Protein AF-A0A524AUZ7-F1 (afdb_monomer)

pLDDT: mean 86.16, std 13.57, range [41.59, 97.88]

Nearest PDB structures (foldseek):
  2zdi-assembly1_B-2  TM=3.919E-01  e=5.141E+00  Pyrococcus horikoshii
  7wu7-assembly1_1  TM=2.916E-01  e=7.729E+00  Homo sapiens
  1fxk-assembly1_B  TM=2.243E-01  e=6.304E+00  Methanothermobacter thermautotrophicus

Structure (mmCIF, N/CA/C/O backbone):
data_AF-A0A524AUZ7-F1
#
_entry.id   AF-A0A524AUZ7-F1
#
loop_
_atom_site.group_PDB
_atom_site.id
_atom_site.type_symbol
_atom_site.label_atom_id
_atom_site.label_alt_id
_atom_site.label_comp_id
_atom_site.label_asym_id
_atom_site.label_entity_id
_atom_site.label_seq_id
_atom_site.pdbx_PDB_ins_code
_atom_site.Cartn_x
_atom_site.Cartn_y
_atom_site.Cartn_z
_atom_site.occupancy
_atom_site.B_iso_or_equiv
_atom_site.auth_seq_id
_atom_site.auth_comp_id
_atom_site.auth_asym_id
_atom_site.auth_atom_id
_atom_site.pdbx_PDB_model_num
ATOM 1 N N . MET A 1 1 ? 28.482 14.153 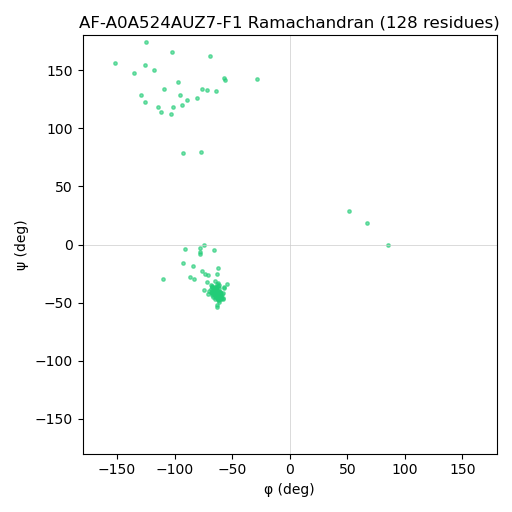-50.290 1.00 55.00 1 MET A N 1
ATOM 2 C CA . MET A 1 1 ? 27.063 13.734 -50.251 1.00 55.00 1 MET A CA 1
ATOM 3 C C . MET A 1 1 ? 26.900 12.215 -50.220 1.00 55.00 1 MET A C 1
ATOM 5 O O . MET A 1 1 ? 26.414 11.728 -49.215 1.00 55.00 1 MET A O 1
ATOM 9 N N . ALA A 1 2 ? 27.310 11.447 -51.244 1.00 61.62 2 ALA A N 1
ATOM 10 C CA . ALA A 1 2 ? 27.156 9.979 -51.222 1.00 61.62 2 ALA A CA 1
ATOM 11 C C . ALA A 1 2 ? 28.054 9.279 -50.176 1.00 61.62 2 ALA A C 1
ATOM 13 O O . ALA A 1 2 ? 27.586 8.400 -49.466 1.00 61.62 2 ALA A O 1
ATOM 14 N N . ASP A 1 3 ? 29.305 9.724 -50.026 1.00 64.50 3 ASP A N 1
ATOM 15 C CA . ASP A 1 3 ? 30.287 9.121 -49.103 1.00 64.50 3 ASP A CA 1
ATOM 16 C C . ASP A 1 3 ? 29.920 9.304 -47.616 1.00 64.50 3 ASP A C 1
ATOM 18 O O . ASP A 1 3 ? 30.084 8.417 -46.784 1.00 64.50 3 ASP A O 1
ATOM 22 N N . GLU A 1 4 ? 29.331 10.453 -47.293 1.00 67.12 4 GLU A N 1
ATOM 23 C CA . GLU A 1 4 ? 28.870 10.807 -45.947 1.00 67.12 4 GLU A CA 1
ATOM 24 C C . GLU A 1 4 ? 27.643 9.980 -45.535 1.00 67.12 4 GLU A C 1
ATOM 26 O O . GLU A 1 4 ? 27.562 9.490 -44.413 1.00 67.12 4 GLU A O 1
ATOM 31 N N . ALA A 1 5 ? 26.711 9.752 -46.468 1.00 67.94 5 ALA A N 1
ATOM 32 C CA . ALA A 1 5 ? 25.542 8.906 -46.239 1.00 67.94 5 ALA A CA 1
ATOM 33 C C . ALA A 1 5 ? 25.927 7.433 -46.004 1.00 67.94 5 ALA A C 1
ATOM 35 O O . ALA A 1 5 ? 25.334 6.769 -45.154 1.00 67.94 5 ALA A O 1
ATOM 36 N N . VAL A 1 6 ? 26.951 6.936 -46.707 1.00 71.75 6 VAL A N 1
ATOM 37 C CA . VAL A 1 6 ? 27.493 5.582 -46.506 1.00 71.75 6 VAL A CA 1
ATOM 38 C C . VAL A 1 6 ? 28.190 5.462 -45.145 1.00 71.75 6 VAL A C 1
ATOM 40 O O . VAL A 1 6 ? 28.014 4.456 -44.458 1.00 71.75 6 VAL A O 1
ATOM 43 N N . ALA A 1 7 ? 28.910 6.498 -44.704 1.00 78.88 7 ALA A N 1
ATOM 44 C CA . ALA A 1 7 ? 29.584 6.522 -43.403 1.00 78.88 7 ALA A CA 1
ATOM 45 C C . ALA A 1 7 ? 28.626 6.638 -42.198 1.00 78.88 7 ALA A C 1
ATOM 47 O O . ALA A 1 7 ? 28.954 6.181 -41.103 1.00 78.88 7 ALA A O 1
ATOM 48 N N . LEU A 1 8 ? 27.433 7.214 -42.384 1.00 87.88 8 LEU A N 1
ATOM 49 C CA . LEU A 1 8 ? 26.415 7.358 -41.333 1.00 87.88 8 LEU A CA 1
ATOM 50 C C . LEU A 1 8 ? 25.541 6.108 -41.149 1.00 87.88 8 LEU A C 1
ATOM 52 O O . LEU A 1 8 ? 24.919 5.944 -40.098 1.00 87.88 8 LEU A O 1
ATOM 56 N N . TRP A 1 9 ? 25.507 5.204 -42.129 1.00 90.06 9 TRP A N 1
ATOM 57 C CA . TRP A 1 9 ? 24.680 3.995 -42.080 1.00 90.06 9 TRP A CA 1
ATOM 58 C C . TRP A 1 9 ? 25.005 3.044 -40.907 1.00 90.06 9 TRP A C 1
ATOM 60 O O . TRP A 1 9 ? 24.071 2.585 -40.238 1.00 90.06 9 TRP A O 1
ATOM 70 N N . PRO A 1 10 ? 26.284 2.775 -40.566 1.00 92.06 10 PRO A N 1
ATOM 71 C CA . PRO A 1 10 ? 26.629 1.974 -39.391 1.00 92.06 10 PRO A CA 1
ATOM 72 C C . PRO A 1 10 ? 26.195 2.636 -38.080 1.00 92.06 10 PRO A C 1
ATOM 74 O O . PRO A 1 10 ? 25.715 1.953 -37.178 1.00 92.06 10 PRO A O 1
ATOM 77 N N . VAL A 1 11 ? 26.312 3.967 -37.991 1.00 93.19 11 VAL A N 1
ATOM 78 C CA . VAL A 1 11 ? 25.895 4.739 -36.811 1.00 93.19 11 VAL A CA 1
ATOM 79 C C . VAL A 1 11 ? 24.379 4.670 -36.641 1.00 93.19 11 VAL A C 1
ATOM 81 O O . VAL A 1 11 ? 23.897 4.392 -35.545 1.00 93.19 11 VAL A O 1
ATOM 84 N N . LEU A 1 12 ? 23.618 4.849 -37.725 1.00 93.12 12 LEU A N 1
ATOM 85 C CA . LEU A 1 12 ? 22.163 4.702 -37.710 1.00 93.12 12 LEU A CA 1
ATOM 86 C C . LEU A 1 12 ? 21.748 3.290 -37.276 1.00 93.12 12 LEU A C 1
ATOM 88 O O . LEU A 1 12 ? 20.897 3.146 -36.401 1.00 93.12 12 LEU A O 1
ATOM 92 N N . SER A 1 13 ? 22.390 2.260 -37.831 1.00 93.00 13 SER A N 1
ATOM 93 C CA . SER A 1 13 ? 22.124 0.858 -37.484 1.00 93.00 13 SER A CA 1
ATOM 94 C C . SER A 1 13 ? 22.414 0.578 -36.003 1.00 93.00 13 SER A C 1
ATOM 96 O O . SER A 1 13 ? 21.631 -0.082 -35.320 1.00 93.00 13 SER A O 1
ATOM 98 N N . GLN A 1 14 ? 23.512 1.128 -35.473 1.00 95.56 14 GLN A N 1
ATOM 99 C CA . GLN A 1 14 ? 23.868 1.009 -34.059 1.00 95.56 14 GLN A CA 1
ATOM 100 C C . GLN A 1 14 ? 22.847 1.705 -33.147 1.00 95.56 14 GLN A C 1
ATOM 102 O O . GLN A 1 14 ? 22.484 1.164 -32.101 1.00 95.56 14 GLN A O 1
ATOM 107 N N . LEU A 1 15 ? 22.372 2.894 -33.529 1.00 96.62 15 LEU A N 1
ATOM 108 C CA . LEU A 1 15 ? 21.346 3.620 -32.781 1.00 96.62 15 LEU A CA 1
ATOM 109 C C . LEU A 1 15 ? 19.999 2.892 -32.805 1.00 96.62 15 LEU A C 1
ATOM 111 O O . LEU A 1 15 ? 19.347 2.819 -31.767 1.00 96.62 15 LEU A O 1
ATOM 115 N N . GLN A 1 16 ? 19.610 2.313 -33.942 1.00 96.69 16 GLN A N 1
ATOM 116 C CA . GLN A 1 16 ? 18.392 1.509 -34.061 1.00 96.69 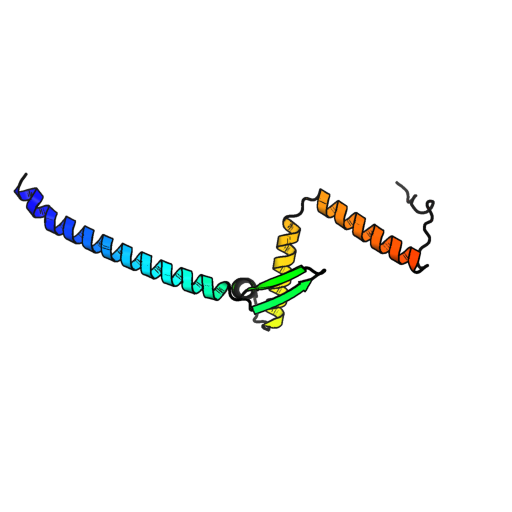16 GLN A CA 1
ATOM 117 C C . GLN A 1 16 ? 18.443 0.262 -33.174 1.00 96.69 16 GLN A C 1
ATOM 119 O O . GLN A 1 16 ? 17.486 -0.008 -32.452 1.00 96.69 16 GLN A O 1
ATOM 124 N N . GLU A 1 17 ? 19.565 -0.463 -33.149 1.00 97.00 17 GLU A N 1
ATOM 125 C CA . GLU A 1 17 ? 19.687 -1.636 -32.274 1.00 97.00 17 GLU A CA 1
ATOM 126 C C . GLU A 1 17 ? 19.705 -1.242 -30.791 1.00 97.00 17 GLU A C 1
ATOM 128 O O . GLU A 1 17 ? 19.112 -1.924 -29.955 1.00 97.00 17 GLU A O 1
ATOM 133 N N . ARG A 1 18 ? 20.330 -0.108 -30.445 1.00 97.25 18 ARG A N 1
ATOM 134 C CA . ARG A 1 18 ? 20.273 0.425 -29.079 1.00 97.25 18 ARG A CA 1
ATOM 135 C C . ARG A 1 18 ? 18.848 0.820 -28.686 1.00 97.25 18 ARG A C 1
ATOM 137 O O . ARG A 1 18 ? 18.443 0.512 -27.570 1.00 97.25 18 ARG A O 1
ATOM 144 N N . ALA A 1 19 ? 18.101 1.472 -29.576 1.00 96.75 19 ALA A N 1
ATOM 145 C CA . ALA A 1 19 ? 16.698 1.809 -29.344 1.00 96.75 19 ALA A CA 1
ATOM 146 C C . ALA A 1 19 ? 15.860 0.543 -29.115 1.00 96.75 19 ALA A C 1
ATOM 148 O O . ALA A 1 19 ? 15.170 0.450 -28.104 1.00 96.75 19 ALA A O 1
ATOM 149 N N . ARG A 1 20 ? 16.025 -0.477 -29.966 1.00 97.12 20 ARG A N 1
ATOM 150 C CA . ARG A 1 20 ? 15.348 -1.772 -29.817 1.00 97.12 20 ARG A CA 1
ATOM 151 C C . ARG A 1 20 ? 15.659 -2.445 -28.480 1.00 97.12 20 ARG A C 1
ATOM 153 O O . ARG A 1 20 ? 14.764 -2.989 -27.840 1.00 97.12 20 ARG A O 1
ATOM 160 N N . ARG A 1 21 ? 16.919 -2.402 -28.037 1.00 97.69 21 ARG A N 1
ATOM 161 C CA . ARG A 1 21 ? 17.315 -2.946 -26.731 1.00 97.69 21 ARG A CA 1
ATOM 162 C C . ARG A 1 21 ? 16.656 -2.194 -25.577 1.00 97.69 21 ARG A C 1
ATOM 164 O O . ARG A 1 21 ? 16.130 -2.832 -24.676 1.00 97.69 21 ARG A O 1
ATOM 171 N N . LEU A 1 22 ? 16.644 -0.862 -25.621 1.00 97.88 22 LEU A N 1
ATOM 172 C CA . LEU A 1 22 ? 15.990 -0.050 -24.592 1.00 97.88 22 LEU A CA 1
ATOM 173 C C . LEU A 1 22 ? 14.479 -0.303 -24.540 1.00 97.88 22 LEU A C 1
ATOM 175 O O . LEU A 1 22 ? 13.909 -0.352 -23.458 1.00 97.88 22 LEU A O 1
ATOM 179 N N . GLU A 1 23 ? 13.825 -0.506 -25.683 1.00 97.81 23 GLU A N 1
ATOM 180 C CA . GLU A 1 23 ? 12.410 -0.890 -25.728 1.00 97.81 23 GLU A CA 1
ATOM 181 C C . GLU A 1 23 ? 12.163 -2.246 -25.058 1.00 97.81 23 GLU A C 1
ATOM 183 O O . GLU A 1 23 ? 11.216 -2.384 -24.285 1.00 97.81 23 GLU A O 1
ATOM 188 N N . GLN A 1 24 ? 13.035 -3.228 -25.302 1.00 97.19 24 GLN A N 1
ATOM 189 C CA . GLN A 1 24 ? 12.966 -4.536 -24.644 1.00 97.19 24 GLN A CA 1
ATOM 190 C C . GLN A 1 24 ? 13.209 -4.433 -23.135 1.00 97.19 24 GLN A C 1
ATOM 192 O O . GLN A 1 24 ? 12.463 -5.024 -22.360 1.00 97.19 24 GLN A O 1
ATOM 197 N N . GLU A 1 25 ? 14.206 -3.654 -22.710 1.00 97.75 25 GLU A N 1
ATOM 198 C CA . GLU A 1 25 ? 14.496 -3.406 -21.293 1.00 97.75 25 GLU A CA 1
ATOM 199 C C . GLU A 1 25 ? 13.330 -2.689 -20.598 1.00 97.75 25 GLU A C 1
ATOM 201 O O . GLU A 1 25 ? 12.939 -3.078 -19.501 1.00 97.75 25 GLU A O 1
ATOM 206 N N . MET A 1 26 ? 12.710 -1.695 -21.244 1.00 96.75 26 MET A N 1
ATOM 207 C CA . MET A 1 26 ? 11.518 -1.029 -20.710 1.00 96.75 26 MET A CA 1
ATOM 208 C C . MET A 1 26 ? 10.318 -1.972 -20.618 1.00 96.75 26 MET A C 1
ATOM 210 O O . MET A 1 26 ? 9.555 -1.888 -19.659 1.00 96.75 26 MET A O 1
ATOM 214 N N . ALA A 1 27 ? 10.121 -2.847 -21.606 1.00 96.31 27 ALA A N 1
ATOM 215 C CA . ALA A 1 27 ? 9.043 -3.830 -21.573 1.00 96.31 27 ALA A CA 1
ATOM 216 C C . ALA A 1 27 ? 9.239 -4.838 -20.431 1.00 96.31 27 ALA A C 1
ATOM 218 O O . ALA A 1 27 ? 8.285 -5.124 -19.711 1.00 96.31 27 ALA A O 1
ATOM 219 N N . ALA A 1 28 ? 10.470 -5.315 -20.228 1.00 96.69 28 ALA A N 1
ATOM 220 C CA . ALA A 1 28 ? 10.814 -6.182 -19.105 1.00 96.69 28 ALA A CA 1
ATOM 221 C C . ALA A 1 28 ? 10.593 -5.471 -17.762 1.00 96.69 28 ALA A C 1
ATOM 223 O O . ALA A 1 28 ? 9.902 -5.998 -16.899 1.00 96.69 28 ALA A O 1
ATOM 224 N N . LEU A 1 29 ? 11.074 -4.232 -17.624 1.00 97.00 29 LEU A N 1
ATOM 225 C CA . LEU A 1 29 ? 10.895 -3.453 -16.399 1.00 97.00 29 LEU A CA 1
ATOM 226 C C . LEU A 1 29 ? 9.416 -3.198 -16.080 1.00 97.00 29 LEU A C 1
ATOM 228 O O . LEU A 1 29 ? 9.029 -3.215 -14.918 1.00 97.00 29 LEU A O 1
ATOM 232 N N . ARG A 1 30 ? 8.576 -2.965 -17.095 1.00 96.12 30 ARG A N 1
ATOM 233 C CA . ARG A 1 30 ? 7.124 -2.841 -16.898 1.00 96.12 30 ARG A CA 1
ATOM 234 C C . ARG A 1 30 ? 6.511 -4.138 -16.386 1.00 96.12 30 ARG A C 1
ATOM 236 O O . ARG A 1 30 ? 5.746 -4.083 -15.436 1.00 96.12 30 ARG A O 1
ATOM 243 N N . ALA A 1 31 ? 6.888 -5.276 -16.964 1.00 95.94 31 ALA A N 1
ATOM 244 C CA . ALA A 1 31 ? 6.413 -6.572 -16.491 1.00 95.94 31 ALA A CA 1
ATOM 245 C C . ALA A 1 31 ? 6.828 -6.836 -15.032 1.00 95.94 31 ALA A C 1
ATOM 247 O O . ALA A 1 31 ? 6.014 -7.308 -14.242 1.00 95.94 31 ALA A O 1
ATOM 248 N N . ASP A 1 32 ? 8.057 -6.474 -14.656 1.00 96.69 32 ASP A N 1
ATOM 249 C CA . ASP A 1 32 ? 8.530 -6.592 -13.274 1.00 96.69 32 ASP A CA 1
ATOM 250 C C . ASP A 1 32 ? 7.739 -5.675 -12.324 1.00 96.69 32 ASP A C 1
ATOM 252 O O . ASP A 1 32 ? 7.373 -6.084 -11.221 1.00 96.69 32 ASP A O 1
ATOM 256 N N . LEU A 1 33 ? 7.443 -4.440 -12.746 1.00 95.19 33 LEU A N 1
ATOM 257 C CA . LEU A 1 33 ? 6.618 -3.510 -11.970 1.00 95.19 33 LEU A CA 1
ATOM 258 C C . LEU A 1 33 ? 5.193 -4.033 -11.780 1.00 95.19 33 LEU A C 1
ATOM 260 O O . LEU A 1 33 ? 4.686 -3.977 -10.661 1.00 95.19 33 LEU A O 1
ATOM 264 N N . ASP A 1 34 ? 4.578 -4.565 -12.835 1.00 94.62 34 ASP A N 1
ATOM 265 C CA . ASP A 1 34 ? 3.243 -5.163 -12.772 1.00 94.62 34 ASP A CA 1
ATOM 266 C C . ASP A 1 34 ? 3.240 -6.356 -11.805 1.00 94.62 34 ASP A C 1
ATOM 268 O O . ASP A 1 34 ? 2.380 -6.451 -10.932 1.00 94.62 34 ASP A O 1
ATOM 272 N N . GLN A 1 35 ? 4.266 -7.210 -11.865 1.00 95.31 35 GLN A N 1
ATOM 273 C CA . GLN A 1 35 ? 4.412 -8.329 -10.937 1.00 95.31 35 GLN A CA 1
ATOM 274 C C . GLN A 1 35 ? 4.531 -7.866 -9.476 1.00 95.31 35 GLN A C 1
ATOM 276 O O . GLN A 1 35 ? 3.929 -8.467 -8.583 1.00 95.31 35 GLN A O 1
ATOM 281 N N . VAL A 1 36 ? 5.306 -6.814 -9.207 1.00 94.56 36 VAL A N 1
ATOM 282 C CA . VAL A 1 36 ? 5.436 -6.258 -7.852 1.00 94.56 36 VAL A CA 1
ATOM 283 C C . VAL A 1 36 ? 4.119 -5.629 -7.395 1.00 94.56 36 VAL A C 1
ATOM 285 O O . VAL A 1 36 ? 3.714 -5.845 -6.253 1.00 94.56 36 VAL A O 1
ATOM 288 N N . ALA A 1 37 ? 3.425 -4.900 -8.268 1.00 92.25 37 ALA A N 1
ATOM 289 C CA . ALA A 1 37 ? 2.120 -4.320 -7.964 1.00 92.25 37 ALA A CA 1
ATOM 290 C C . ALA A 1 37 ? 1.085 -5.406 -7.622 1.00 92.25 37 ALA A C 1
ATOM 292 O O . ALA A 1 37 ? 0.366 -5.278 -6.630 1.00 92.25 37 ALA A O 1
ATOM 293 N N . ASP A 1 38 ? 1.074 -6.512 -8.366 1.00 94.38 38 ASP A N 1
ATOM 294 C CA . ASP A 1 38 ? 0.223 -7.676 -8.104 1.00 94.38 38 ASP A CA 1
ATOM 295 C C . ASP A 1 38 ? 0.561 -8.384 -6.790 1.00 94.38 38 ASP A C 1
ATOM 297 O O . ASP A 1 38 ? -0.311 -8.967 -6.148 1.00 94.38 38 ASP A O 1
ATOM 301 N N . MET A 1 39 ? 1.826 -8.377 -6.368 1.00 93.75 39 MET A N 1
ATOM 302 C CA . MET A 1 39 ? 2.210 -8.902 -5.057 1.00 93.75 39 MET A CA 1
ATOM 303 C C . MET A 1 39 ? 1.737 -7.989 -3.929 1.00 93.75 39 MET A C 1
ATOM 305 O O . MET A 1 39 ? 1.225 -8.477 -2.925 1.00 93.75 39 MET A O 1
ATOM 309 N N . LEU A 1 40 ? 1.893 -6.679 -4.102 1.00 93.88 40 LEU A N 1
ATOM 310 C CA . LEU A 1 40 ? 1.552 -5.677 -3.099 1.00 93.88 40 LEU A CA 1
ATOM 311 C C . LEU A 1 40 ? 0.040 -5.467 -2.937 1.00 93.88 40 LEU A C 1
ATOM 313 O O . LEU A 1 40 ? -0.406 -5.083 -1.859 1.00 93.88 40 LEU A O 1
ATOM 317 N N . SER A 1 41 ? -0.751 -5.747 -3.974 1.00 94.12 41 SER A N 1
ATOM 318 C CA . SER A 1 41 ? -2.216 -5.661 -3.934 1.00 94.12 41 SER A CA 1
ATOM 319 C C . SER A 1 41 ? -2.886 -6.849 -3.237 1.00 94.12 41 SER A C 1
ATOM 321 O O . SER A 1 41 ? -4.100 -6.834 -3.024 1.00 94.12 41 SER A O 1
ATOM 323 N N . ARG A 1 42 ? -2.120 -7.883 -2.862 1.00 94.88 42 ARG A N 1
ATOM 324 C CA . ARG A 1 42 ? -2.674 -9.073 -2.212 1.00 94.88 42 ARG A CA 1
ATOM 325 C C . ARG A 1 42 ? -3.281 -8.715 -0.856 1.00 94.88 42 ARG A C 1
ATOM 327 O O . ARG A 1 42 ? -2.618 -8.048 -0.059 1.00 94.88 42 ARG A O 1
ATOM 334 N N . PRO A 1 43 ? -4.509 -9.177 -0.569 1.00 96.00 43 PRO A N 1
ATOM 335 C CA . PRO A 1 43 ? -5.119 -8.995 0.736 1.00 96.00 43 PRO A CA 1
ATOM 336 C C . PRO A 1 43 ? -4.429 -9.893 1.768 1.00 96.00 43 PRO A C 1
ATOM 338 O O . PRO A 1 43 ? -4.227 -11.084 1.527 1.00 96.00 43 PRO A O 1
ATOM 341 N N . VAL A 1 44 ? -4.099 -9.319 2.921 1.00 96.12 44 VAL A N 1
ATOM 342 C CA . VAL A 1 44 ? -3.505 -10.019 4.074 1.00 96.12 44 VAL A CA 1
A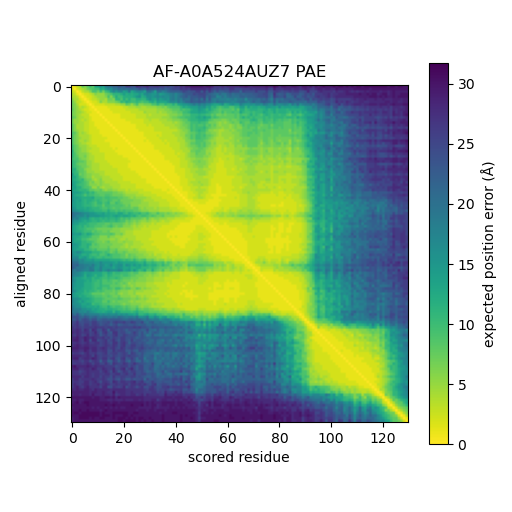TOM 343 C C . VAL A 1 44 ? -4.476 -10.135 5.241 1.00 96.12 44 VAL A C 1
ATOM 345 O O . VAL A 1 44 ? -4.409 -11.112 5.982 1.00 96.12 44 VAL A O 1
ATOM 348 N N . ALA A 1 45 ? -5.399 -9.183 5.390 1.00 95.19 45 ALA A N 1
ATOM 349 C CA . ALA A 1 45 ? -6.446 -9.233 6.403 1.00 95.19 45 ALA A CA 1
ATOM 350 C C . ALA A 1 45 ? -7.702 -8.480 5.944 1.00 95.19 45 ALA A C 1
ATOM 352 O O . ALA A 1 45 ? -7.633 -7.570 5.114 1.00 95.19 45 ALA A O 1
ATOM 353 N N . THR A 1 46 ? -8.848 -8.852 6.511 1.00 96.38 46 THR A N 1
ATOM 354 C CA . THR A 1 46 ? -10.126 -8.162 6.312 1.00 96.38 46 THR A CA 1
ATOM 355 C C . THR A 1 46 ? -10.741 -7.879 7.671 1.00 96.38 46 THR A C 1
ATOM 357 O O . THR A 1 46 ? -10.868 -8.784 8.494 1.00 96.38 46 THR A O 1
ATOM 360 N N . TYR A 1 47 ? -11.116 -6.625 7.892 1.00 94.00 47 TYR A N 1
ATOM 361 C CA . TYR A 1 47 ? -11.733 -6.147 9.121 1.00 94.00 47 TYR A CA 1
ATOM 362 C C . TYR A 1 47 ? -13.125 -5.609 8.828 1.00 94.00 47 TYR A C 1
ATOM 364 O O . TYR A 1 47 ? -13.372 -5.102 7.738 1.00 94.00 47 TYR A O 1
ATOM 372 N N . VAL A 1 48 ? -14.017 -5.703 9.809 1.00 94.00 48 VAL A N 1
ATOM 373 C CA . VAL A 1 48 ? -15.326 -5.048 9.766 1.00 94.00 48 VAL A CA 1
ATOM 374 C C . VAL A 1 48 ? -15.344 -3.994 10.858 1.00 94.00 48 VAL A C 1
ATOM 376 O O . VAL A 1 48 ? -15.201 -4.333 12.033 1.00 94.00 48 VAL A O 1
ATOM 379 N N . VAL A 1 49 ? -15.501 -2.735 10.466 1.00 90.56 49 VAL A N 1
ATOM 380 C CA . VAL A 1 49 ? -15.575 -1.582 11.370 1.00 90.56 49 VAL A CA 1
ATOM 381 C C . VAL A 1 49 ? -16.860 -0.841 11.031 1.00 90.56 49 VAL A C 1
ATOM 383 O O . VAL A 1 49 ? -17.097 -0.540 9.868 1.00 90.56 49 VAL A O 1
ATOM 386 N N . ASP A 1 50 ? -17.743 -0.668 12.015 1.00 89.00 50 ASP A N 1
ATOM 387 C CA . ASP A 1 50 ? -19.053 -0.007 11.859 1.00 89.00 50 ASP A CA 1
ATOM 388 C C . ASP A 1 50 ? -19.930 -0.546 10.710 1.00 89.00 50 ASP A C 1
ATOM 390 O O . ASP A 1 50 ? -20.778 0.142 10.148 1.00 89.00 50 ASP A O 1
ATOM 394 N N . GLY A 1 51 ? -19.755 -1.830 10.378 1.00 87.94 51 GLY A N 1
ATOM 395 C CA . GLY A 1 51 ? -20.481 -2.506 9.299 1.00 87.94 51 GLY A CA 1
ATOM 396 C C . GLY A 1 51 ? -19.867 -2.338 7.905 1.00 87.94 51 GLY A C 1
ATOM 397 O O . GLY A 1 51 ? -20.395 -2.918 6.956 1.00 87.94 51 GLY A O 1
ATOM 398 N N . GLU A 1 52 ? -18.754 -1.614 7.774 1.00 90.06 52 GLU A N 1
ATOM 399 C CA . GLU A 1 52 ? -17.967 -1.493 6.545 1.00 90.06 52 GLU A CA 1
ATOM 400 C C . GLU A 1 52 ? -16.775 -2.464 6.548 1.00 90.06 52 GLU A C 1
ATOM 402 O O . GLU A 1 52 ? -16.122 -2.687 7.570 1.00 90.06 52 GLU A O 1
ATOM 407 N N . GLU A 1 53 ? -16.501 -3.071 5.389 1.00 93.19 53 GLU A N 1
ATOM 408 C CA . GLU A 1 53 ? -15.375 -3.987 5.200 1.00 93.19 53 GLU A CA 1
ATOM 409 C C . GLU A 1 53 ? -14.104 -3.245 4.769 1.00 93.19 53 GLU A C 1
ATOM 411 O O . GLU A 1 53 ? -14.047 -2.602 3.721 1.00 93.19 53 GLU A O 1
ATOM 416 N N . PHE A 1 54 ? -13.035 -3.440 5.535 1.00 94.19 54 PHE A N 1
ATOM 417 C CA . PHE A 1 54 ? -11.708 -2.900 5.282 1.00 94.19 54 PHE A CA 1
ATOM 418 C C . PHE A 1 54 ? -10.736 -4.013 4.923 1.00 94.19 54 PHE A C 1
ATOM 420 O O . PHE A 1 54 ? -10.383 -4.852 5.754 1.00 94.19 54 PHE A O 1
ATOM 427 N N . ILE A 1 55 ? -10.254 -4.001 3.682 1.00 96.69 55 ILE A N 1
ATOM 428 C CA . ILE A 1 55 ? -9.237 -4.944 3.212 1.00 96.69 55 ILE A CA 1
ATOM 429 C C . ILE A 1 55 ? -7.859 -4.317 3.391 1.00 96.69 55 ILE A C 1
ATOM 431 O O . ILE A 1 55 ? -7.568 -3.281 2.793 1.00 96.69 55 ILE A O 1
ATOM 435 N N . ILE A 1 56 ? -6.998 -4.958 4.175 1.00 97.56 56 ILE A N 1
ATOM 436 C CA . ILE A 1 56 ? -5.598 -4.569 4.355 1.00 97.56 56 ILE A CA 1
ATOM 437 C C . ILE A 1 56 ? -4.735 -5.378 3.393 1.00 97.56 56 ILE A C 1
ATOM 439 O O . ILE A 1 56 ? -4.842 -6.605 3.329 1.00 97.56 56 ILE A O 1
ATOM 443 N N . THR A 1 57 ? -3.896 -4.680 2.633 1.00 97.62 57 THR A N 1
ATOM 444 C CA . THR A 1 57 ? -3.025 -5.259 1.603 1.00 97.62 57 THR A CA 1
ATOM 445 C C . THR A 1 57 ? -1.574 -5.386 2.068 1.00 97.62 57 THR A C 1
ATOM 447 O O . THR A 1 57 ? -1.163 -4.780 3.060 1.00 97.62 57 THR A O 1
ATOM 450 N N . GLU A 1 58 ? -0.774 -6.164 1.336 1.00 96.75 58 GLU A N 1
ATOM 451 C CA . GLU A 1 58 ? 0.675 -6.276 1.560 1.00 96.75 58 GLU A CA 1
ATOM 452 C C . GLU A 1 58 ? 1.375 -4.907 1.471 1.00 96.75 58 GLU A C 1
ATOM 454 O O . GLU A 1 58 ? 2.280 -4.621 2.258 1.00 96.75 58 GLU A O 1
ATOM 459 N N . ALA A 1 59 ? 0.927 -4.023 0.569 1.00 96.00 59 ALA A N 1
ATOM 460 C CA . ALA A 1 59 ? 1.389 -2.634 0.507 1.00 96.00 59 ALA A CA 1
ATOM 461 C C . ALA A 1 59 ? 1.145 -1.874 1.814 1.00 96.00 59 ALA A C 1
ATOM 463 O O . ALA A 1 59 ? 2.059 -1.211 2.310 1.00 96.00 59 ALA A O 1
ATOM 464 N N . ASP A 1 60 ? -0.062 -1.981 2.373 1.00 96.00 60 ASP A N 1
ATOM 465 C CA . ASP A 1 60 ? -0.447 -1.267 3.593 1.00 96.00 60 ASP A CA 1
ATOM 466 C C . ASP A 1 60 ? 0.456 -1.695 4.768 1.00 96.00 60 ASP A C 1
ATOM 468 O O . ASP A 1 60 ? 1.050 -0.864 5.463 1.00 96.00 60 ASP A O 1
ATOM 472 N N . VAL A 1 61 ? 0.665 -3.007 4.928 1.00 96.19 61 VAL A N 1
ATOM 473 C CA . VAL A 1 61 ? 1.539 -3.572 5.971 1.00 96.19 61 VAL A CA 1
ATOM 474 C C . VAL A 1 61 ? 3.007 -3.195 5.746 1.00 96.19 61 VAL A C 1
ATOM 476 O O . VAL A 1 61 ? 3.713 -2.838 6.696 1.00 96.19 61 VAL A O 1
ATOM 479 N N . ALA A 1 62 ? 3.493 -3.236 4.503 1.00 94.56 62 ALA A N 1
ATOM 480 C CA . ALA A 1 62 ? 4.859 -2.837 4.173 1.00 94.56 62 ALA A CA 1
ATOM 481 C C . ALA A 1 62 ? 5.114 -1.353 4.488 1.00 94.56 62 ALA A C 1
ATOM 483 O O . ALA A 1 62 ? 6.158 -1.012 5.052 1.00 94.56 62 ALA A O 1
ATOM 484 N N . ALA A 1 63 ? 4.149 -0.479 4.192 1.00 94.56 63 ALA A N 1
ATOM 485 C CA . ALA A 1 63 ? 4.226 0.948 4.490 1.00 94.56 63 ALA A CA 1
ATOM 486 C C . ALA A 1 63 ? 4.272 1.230 6.000 1.00 94.56 63 ALA A C 1
ATOM 488 O O . ALA A 1 63 ? 4.996 2.126 6.447 1.00 94.56 63 ALA A O 1
ATOM 489 N N . VAL A 1 64 ? 3.529 0.470 6.810 1.00 95.44 64 VAL A N 1
ATOM 490 C CA . VAL A 1 64 ? 3.639 0.517 8.278 1.00 95.44 64 VAL A CA 1
ATOM 491 C C . VAL A 1 64 ? 5.028 0.073 8.719 1.00 95.44 64 VAL A C 1
ATOM 493 O O . VAL A 1 64 ? 5.732 0.827 9.390 1.00 95.44 64 VAL A O 1
ATOM 496 N N . ARG A 1 65 ? 5.473 -1.112 8.292 1.00 94.62 65 ARG A N 1
ATOM 497 C CA . ARG A 1 65 ? 6.771 -1.678 8.689 1.00 94.62 65 ARG A CA 1
ATOM 498 C C . ARG A 1 65 ? 7.949 -0.765 8.357 1.00 94.62 65 ARG A C 1
ATOM 500 O O . ARG A 1 65 ? 8.862 -0.657 9.168 1.00 94.62 65 ARG A O 1
ATOM 507 N N . ALA A 1 66 ? 7.911 -0.069 7.222 1.00 94.06 66 ALA A N 1
ATOM 508 C CA . ALA A 1 66 ? 8.950 0.882 6.830 1.00 94.06 66 ALA A CA 1
ATOM 509 C C . ALA A 1 66 ? 9.088 2.081 7.791 1.00 94.06 66 ALA A C 1
ATOM 511 O O . ALA A 1 66 ? 10.162 2.675 7.877 1.00 94.06 66 ALA A O 1
ATOM 512 N N . ARG A 1 67 ? 8.019 2.441 8.515 1.00 92.94 67 ARG A N 1
ATOM 513 C CA . ARG A 1 67 ? 7.999 3.548 9.489 1.00 92.94 67 ARG A CA 1
ATOM 514 C C . ARG A 1 67 ? 8.322 3.105 10.916 1.00 92.94 67 ARG A C 1
ATOM 516 O O . ARG A 1 67 ? 8.615 3.947 11.764 1.00 92.94 67 ARG A O 1
ATOM 523 N N . LEU A 1 68 ? 8.265 1.806 11.202 1.00 91.38 68 LEU A N 1
ATOM 524 C CA . LEU A 1 68 ? 8.504 1.286 12.542 1.00 91.38 68 LEU A CA 1
ATOM 525 C C . LEU A 1 68 ? 9.998 1.268 12.882 1.00 91.38 68 LEU A C 1
ATOM 527 O O . LEU A 1 68 ? 10.833 0.772 12.133 1.00 9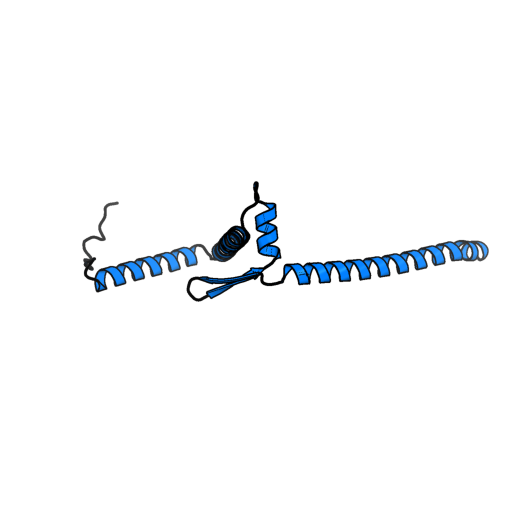1.38 68 LEU A O 1
ATOM 531 N N . VAL A 1 69 ? 10.332 1.754 14.079 1.00 91.88 69 VAL A N 1
ATOM 532 C CA . VAL A 1 69 ? 11.712 1.755 14.603 1.00 91.88 69 VAL A CA 1
ATOM 533 C C . VAL A 1 69 ? 12.137 0.363 15.090 1.00 91.88 69 VAL A C 1
ATOM 535 O O . VAL A 1 69 ? 13.327 0.064 15.192 1.00 91.88 69 VAL A O 1
ATOM 538 N N . ARG A 1 70 ? 11.172 -0.500 15.424 1.00 89.19 70 ARG A N 1
ATOM 539 C CA . ARG A 1 70 ? 11.405 -1.871 15.886 1.00 89.19 70 ARG A CA 1
ATOM 540 C C . ARG A 1 70 ? 10.443 -2.830 15.187 1.00 89.19 70 ARG A C 1
ATOM 542 O O . ARG A 1 70 ? 9.309 -2.432 14.925 1.00 89.19 70 ARG A O 1
ATOM 549 N N . PRO A 1 71 ? 10.856 -4.083 14.936 1.00 91.12 71 PRO A N 1
ATOM 550 C CA . PRO A 1 71 ? 9.944 -5.110 14.452 1.00 91.12 71 PRO A CA 1
ATOM 551 C C . PRO A 1 71 ? 8.758 -5.292 15.407 1.00 91.12 71 PRO A C 1
ATOM 553 O O . PRO A 1 71 ? 8.926 -5.235 16.627 1.00 91.12 71 PRO A O 1
ATOM 556 N N . CYS A 1 72 ? 7.581 -5.539 14.845 1.00 91.06 72 CYS A N 1
ATOM 557 C CA . CYS A 1 72 ? 6.377 -5.937 15.570 1.00 91.06 72 CYS A CA 1
ATOM 558 C C . CYS A 1 72 ? 5.832 -7.248 14.983 1.00 91.06 72 CYS A C 1
ATOM 560 O O . CYS A 1 72 ? 6.381 -7.755 14.000 1.00 91.06 72 CYS A O 1
ATOM 562 N N . SER A 1 73 ? 4.800 -7.815 15.612 1.00 94.75 73 SER A N 1
ATOM 563 C CA . SER A 1 73 ? 4.107 -8.979 15.061 1.00 94.75 73 SER A CA 1
ATOM 564 C C . SER A 1 73 ? 3.314 -8.615 13.807 1.00 94.75 73 SER A C 1
ATOM 566 O O . SER A 1 73 ? 3.016 -7.446 13.549 1.00 94.75 73 SER A O 1
ATOM 568 N N . ASP A 1 74 ? 2.954 -9.636 13.037 1.00 92.62 74 ASP A N 1
ATOM 569 C CA . ASP A 1 74 ? 2.174 -9.466 11.815 1.00 92.62 74 ASP A CA 1
ATOM 570 C C . ASP A 1 74 ? 0.780 -8.917 12.124 1.00 92.62 74 ASP A C 1
ATOM 572 O O . ASP A 1 74 ? 0.358 -7.974 11.457 1.00 92.62 74 ASP A O 1
ATOM 576 N N . GLU A 1 75 ? 0.121 -9.400 13.186 1.00 94.31 75 GLU A N 1
ATOM 577 C CA . GLU A 1 75 ? -1.177 -8.853 13.603 1.00 94.31 75 GLU A CA 1
ATOM 578 C C . GLU A 1 75 ? -1.069 -7.373 13.994 1.00 94.31 75 GLU A C 1
ATOM 580 O O . GLU A 1 75 ? -1.874 -6.557 13.554 1.00 94.31 75 GLU A O 1
ATOM 585 N N . ALA A 1 76 ? -0.030 -6.987 14.746 1.00 94.44 76 ALA A N 1
ATOM 586 C CA . ALA A 1 76 ? 0.157 -5.593 15.148 1.00 94.44 76 ALA A CA 1
ATOM 587 C C . ALA A 1 76 ? 0.397 -4.673 13.939 1.00 94.44 76 ALA A C 1
ATOM 589 O O . ALA A 1 76 ? -0.088 -3.544 13.906 1.00 94.44 76 ALA A O 1
ATOM 590 N N . ALA A 1 77 ? 1.131 -5.145 12.928 1.00 95.06 77 ALA A N 1
ATOM 591 C CA . ALA A 1 77 ? 1.339 -4.385 11.701 1.00 95.06 77 ALA A CA 1
ATOM 592 C C . ALA A 1 77 ? 0.043 -4.234 10.883 1.00 95.06 77 ALA A C 1
ATOM 594 O O . ALA A 1 77 ? -0.177 -3.176 10.296 1.00 95.06 77 ALA A O 1
ATOM 595 N N . GLN A 1 78 ? -0.813 -5.262 10.859 1.00 96.75 78 GLN A N 1
ATOM 596 C CA . GLN A 1 78 ? -2.117 -5.224 10.18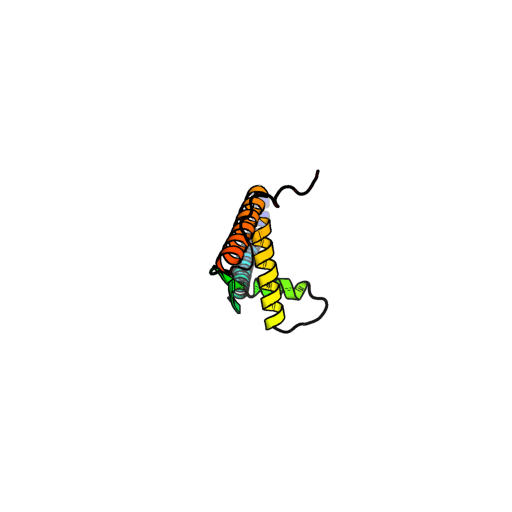7 1.00 96.75 78 GLN A CA 1
ATOM 597 C C . GLN A 1 78 ? -3.090 -4.262 10.879 1.00 96.75 78 GLN A C 1
ATOM 599 O O . GLN A 1 78 ? -3.732 -3.461 10.206 1.00 96.75 78 GLN A O 1
ATOM 604 N N . GLU A 1 79 ? -3.158 -4.282 12.211 1.00 95.75 79 GLU A N 1
ATOM 605 C CA . GLU A 1 79 ? -4.015 -3.370 12.979 1.00 95.75 79 GLU A CA 1
ATOM 606 C C . GLU A 1 79 ? -3.568 -1.908 12.846 1.00 95.75 79 GLU A C 1
ATOM 608 O O . GLU A 1 79 ? -4.395 -1.016 12.667 1.00 95.75 79 GLU A O 1
ATOM 613 N N . LEU A 1 80 ? -2.256 -1.647 12.855 1.00 95.81 80 LEU A N 1
ATOM 614 C CA . LEU A 1 80 ? -1.724 -0.308 12.579 1.00 95.81 80 LEU A CA 1
ATOM 615 C C . LEU A 1 80 ? -2.037 0.150 11.147 1.00 95.81 80 LEU A C 1
ATOM 617 O O . LEU A 1 80 ? -2.342 1.320 10.930 1.00 95.81 80 LEU A O 1
ATOM 621 N N . ALA A 1 81 ? -1.9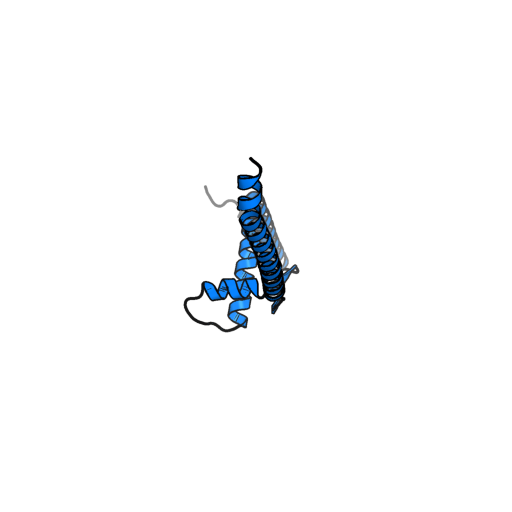92 -0.764 10.176 1.00 96.44 81 ALA A N 1
ATOM 622 C CA . ALA A 1 81 ? -2.355 -0.464 8.795 1.00 96.44 81 ALA A CA 1
ATOM 623 C C . ALA A 1 81 ? -3.852 -0.142 8.653 1.00 96.44 81 ALA A C 1
ATOM 625 O O . ALA A 1 81 ? -4.211 0.771 7.912 1.00 96.44 81 ALA A O 1
ATOM 626 N N . LEU A 1 82 ? -4.720 -0.842 9.391 1.00 96.12 82 LEU A N 1
ATOM 627 C CA . LEU A 1 82 ? -6.142 -0.510 9.484 1.00 96.12 82 LEU A CA 1
ATOM 628 C C . LEU A 1 82 ? -6.353 0.887 10.072 1.00 96.12 82 LEU A C 1
ATOM 630 O O . LEU A 1 82 ? -7.090 1.677 9.488 1.00 96.12 82 LEU A O 1
ATOM 634 N N . ALA A 1 83 ? -5.683 1.208 11.180 1.00 93.94 83 ALA A N 1
ATOM 635 C CA . ALA A 1 83 ? -5.794 2.518 11.815 1.00 93.94 83 ALA A CA 1
ATOM 636 C C . ALA A 1 83 ? -5.389 3.659 10.866 1.00 93.94 83 ALA A C 1
ATOM 638 O O . ALA A 1 83 ? -6.092 4.663 10.775 1.00 93.94 83 ALA A O 1
ATOM 639 N N . ASP A 1 84 ? -4.300 3.487 10.111 1.00 93.31 84 ASP A N 1
ATOM 640 C CA . ASP A 1 84 ? -3.893 4.461 9.093 1.00 93.31 84 ASP A CA 1
ATOM 641 C C . ASP A 1 84 ? -4.950 4.615 7.988 1.00 93.31 84 ASP A C 1
ATOM 643 O O . ASP A 1 84 ? -5.230 5.729 7.548 1.00 93.31 84 ASP A O 1
ATOM 647 N N . LYS A 1 85 ? -5.567 3.512 7.552 1.00 92.62 85 LYS A N 1
ATOM 648 C CA . LYS A 1 85 ? -6.581 3.508 6.489 1.00 92.62 85 LYS A CA 1
ATOM 649 C C . LYS A 1 85 ? -7.874 4.208 6.909 1.00 92.62 85 LYS A C 1
ATOM 651 O O . LYS A 1 85 ? -8.416 4.983 6.125 1.00 92.62 85 LYS A O 1
ATOM 656 N N . LEU A 1 86 ? -8.315 3.979 8.146 1.00 90.50 86 LEU A N 1
ATOM 657 C CA . LEU A 1 86 ? -9.441 4.693 8.756 1.00 90.50 86 LEU A CA 1
ATOM 658 C C . LEU A 1 86 ? -9.132 6.192 8.870 1.00 90.50 86 LEU A C 1
ATOM 660 O O . LEU A 1 86 ? -9.908 7.028 8.418 1.00 90.50 86 LEU A O 1
ATOM 664 N N . ALA A 1 87 ? -7.937 6.544 9.355 1.00 87.19 87 ALA A N 1
ATOM 665 C CA . ALA A 1 87 ? -7.531 7.941 9.481 1.00 87.19 87 ALA A CA 1
ATOM 666 C C . ALA A 1 87 ? -7.460 8.680 8.129 1.00 87.19 87 ALA A C 1
ATOM 668 O O . ALA A 1 87 ? -7.712 9.883 8.072 1.00 87.19 87 ALA A O 1
ATOM 669 N N . GLU A 1 88 ? -7.100 8.002 7.035 1.00 83.38 88 GLU A N 1
ATOM 670 C CA . GLU A 1 88 ? -7.138 8.589 5.687 1.00 83.38 88 GLU A CA 1
ATOM 671 C C . GLU A 1 88 ? -8.565 8.771 5.149 1.00 83.38 88 GLU A C 1
ATOM 673 O O . GLU A 1 88 ? -8.818 9.735 4.424 1.00 83.38 88 GLU A O 1
ATOM 678 N N . GLN A 1 89 ? -9.515 7.902 5.507 1.00 75.94 89 GLN A N 1
ATOM 679 C CA . GLN A 1 89 ? -10.926 8.122 5.170 1.00 75.94 89 GLN A CA 1
ATOM 680 C C . GLN A 1 89 ? -11.481 9.360 5.882 1.00 75.94 89 GLN A C 1
ATOM 682 O O . GLN A 1 89 ? -12.073 10.221 5.225 1.00 75.94 89 GLN A O 1
ATOM 687 N N . ASP A 1 90 ? -11.198 9.512 7.177 1.00 67.50 90 ASP A N 1
ATOM 688 C CA . ASP A 1 90 ? -11.690 10.637 7.981 1.00 67.50 90 ASP A CA 1
ATOM 689 C C . ASP A 1 90 ? -11.168 11.996 7.494 1.00 67.50 90 ASP A C 1
ATOM 691 O O . ASP A 1 90 ? -11.890 12.995 7.509 1.00 67.50 90 ASP A O 1
ATOM 695 N N . LYS A 1 91 ? -9.928 12.053 6.985 1.00 66.25 91 LYS A N 1
ATOM 696 C CA . LYS A 1 91 ? -9.331 13.286 6.429 1.00 66.25 91 LYS A CA 1
ATOM 697 C C . LYS A 1 91 ? -10.075 13.840 5.213 1.00 66.25 91 LYS A C 1
ATOM 699 O O . LYS A 1 91 ? -9.902 15.014 4.889 1.00 66.25 91 LYS A O 1
ATOM 704 N N . ASN A 1 92 ? -10.871 13.018 4.530 1.00 63.56 92 ASN A N 1
ATOM 705 C CA . ASN A 1 92 ? -11.617 13.423 3.340 1.00 63.56 92 ASN A CA 1
ATOM 706 C C . ASN A 1 92 ? -13.026 13.950 3.655 1.00 63.56 92 ASN A C 1
ATOM 708 O O . ASN A 1 92 ? -13.714 14.410 2.740 1.00 63.56 92 ASN A O 1
ATOM 712 N N . LEU A 1 93 ? -13.459 13.926 4.920 1.00 66.44 93 LEU A N 1
ATOM 713 C CA . LEU A 1 93 ? -14.748 14.479 5.320 1.00 66.44 93 LEU A CA 1
ATOM 714 C C . LEU A 1 93 ? -14.655 16.007 5.477 1.00 66.44 93 LEU A C 1
ATOM 716 O O . LEU A 1 93 ? -13.809 16.511 6.221 1.00 66.44 93 LEU A O 1
ATOM 720 N N . PRO A 1 94 ? -15.528 16.784 4.808 1.00 75.19 94 PRO A N 1
ATOM 721 C CA . PRO A 1 94 ? -15.639 18.213 5.066 1.00 75.19 94 PRO A CA 1
ATOM 722 C C . PRO A 1 94 ? -15.943 18.463 6.546 1.00 75.19 94 PRO A C 1
ATOM 724 O O . PRO A 1 94 ? -16.760 17.769 7.140 1.00 75.19 94 PRO A O 1
ATOM 727 N N . GLU A 1 95 ? -15.364 19.508 7.136 1.00 72.88 95 GLU A N 1
ATOM 728 C CA . GLU A 1 95 ? -15.550 19.825 8.562 1.00 72.88 95 GLU A CA 1
ATOM 729 C C . GLU A 1 95 ? -17.033 19.948 8.970 1.00 72.88 95 GLU A C 1
ATOM 731 O O . GLU A 1 95 ? -17.424 19.566 10.070 1.00 72.88 95 GLU A O 1
ATOM 736 N N . ALA A 1 96 ? -17.881 20.445 8.065 1.00 76.50 96 ALA A N 1
ATOM 737 C CA . ALA A 1 96 ? -19.326 20.517 8.276 1.00 76.50 96 ALA A CA 1
ATOM 738 C C . ALA A 1 96 ? -19.972 19.131 8.445 1.00 76.50 96 ALA A C 1
ATOM 740 O O . ALA A 1 96 ? -20.889 18.978 9.248 1.00 76.50 96 ALA A O 1
ATOM 741 N N . GLU A 1 97 ? -19.471 18.134 7.721 1.00 78.06 97 GLU A N 1
ATOM 742 C CA . GLU A 1 97 ? -19.939 16.755 7.796 1.00 78.06 97 GLU A CA 1
ATOM 743 C C . GLU A 1 97 ? -19.452 16.073 9.077 1.00 78.06 97 GLU A C 1
ATOM 745 O O . GLU A 1 97 ? -20.238 15.414 9.749 1.00 78.06 97 GLU A O 1
ATOM 750 N N . ILE A 1 98 ? -18.210 16.338 9.497 1.00 76.31 98 ILE A N 1
ATOM 751 C CA . ILE A 1 98 ? -17.687 15.883 10.797 1.00 76.31 98 ILE A CA 1
ATOM 752 C C . ILE A 1 98 ? -18.559 16.418 11.942 1.00 76.31 98 ILE A C 1
ATOM 754 O O . ILE A 1 98 ? -18.957 15.667 12.829 1.00 76.31 98 ILE A O 1
ATOM 758 N N . ARG A 1 99 ? -18.914 17.712 11.915 1.00 79.31 99 ARG A N 1
ATOM 759 C CA . ARG A 1 99 ? -19.806 18.304 12.930 1.00 79.31 99 ARG A CA 1
ATOM 760 C C . ARG A 1 99 ? -21.209 17.701 12.901 1.00 79.31 99 ARG A C 1
ATOM 762 O O . ARG A 1 99 ? -21.812 17.555 13.960 1.00 79.31 99 ARG A O 1
ATOM 769 N N . ARG A 1 100 ? -21.730 17.375 11.712 1.00 82.00 100 ARG A N 1
ATOM 770 C CA . ARG A 1 100 ? -23.032 16.714 11.561 1.00 82.00 100 ARG A CA 1
ATOM 771 C C . ARG A 1 100 ? -23.012 15.330 12.206 1.00 82.00 100 ARG A C 1
ATOM 773 O O . ARG A 1 100 ? -23.861 15.065 13.049 1.00 82.00 100 ARG A O 1
ATOM 780 N N . LEU A 1 101 ? -22.029 14.501 11.855 1.00 83.44 101 LEU A N 1
ATOM 781 C CA . LEU A 1 101 ? -21.876 13.142 12.384 1.00 83.44 101 LEU A CA 1
ATOM 782 C C . LEU A 1 101 ? -21.702 13.144 13.905 1.00 83.44 101 LEU A C 1
ATOM 784 O O . LEU A 1 101 ? -22.394 12.410 14.601 1.00 83.44 101 LEU A O 1
ATOM 788 N N . LEU A 1 102 ? -20.867 14.046 14.430 1.00 84.50 102 LEU A N 1
ATOM 789 C CA . LEU A 1 102 ? -20.685 14.199 15.873 1.00 84.50 102 LEU A CA 1
ATOM 790 C C . LEU A 1 102 ? -21.998 14.576 16.579 1.00 84.50 102 LEU A C 1
ATOM 792 O O . LEU A 1 102 ? -22.302 14.057 17.650 1.00 84.50 102 LEU A O 1
ATOM 796 N N . GLY A 1 103 ? -22.791 15.472 15.983 1.00 83.56 103 GLY A N 1
ATOM 797 C CA . GLY A 1 103 ? -24.112 15.822 16.504 1.00 83.56 103 GLY A CA 1
ATOM 798 C C . GLY A 1 103 ? -25.070 14.628 16.520 1.00 83.56 103 GLY A C 1
ATOM 799 O O . GLY A 1 103 ? -25.777 14.424 17.503 1.00 83.56 103 GLY A O 1
ATOM 800 N N . GLU A 1 104 ? -25.063 13.814 15.464 1.00 87.62 104 GLU A N 1
ATOM 801 C CA . GLU A 1 104 ? -25.895 12.608 15.358 1.00 87.62 104 GLU A CA 1
ATOM 802 C C . GLU A 1 104 ? -25.511 11.543 16.388 1.00 87.62 104 GLU A C 1
ATOM 804 O O . GLU A 1 104 ? -26.397 10.981 17.032 1.00 87.62 104 GLU A O 1
ATOM 809 N N . GLU A 1 105 ? -24.217 11.308 16.609 1.00 87.69 105 GLU A N 1
ATOM 810 C CA . GLU A 1 105 ? -23.742 10.395 17.655 1.00 87.69 105 GLU A CA 1
ATOM 811 C C . GLU A 1 105 ? -24.111 10.879 19.058 1.00 87.69 105 GLU A C 1
ATOM 813 O O . GLU A 1 105 ? -24.590 10.090 19.874 1.00 87.69 105 GLU A O 1
ATOM 818 N N . ILE A 1 106 ? -23.936 12.173 19.348 1.00 86.19 106 ILE A N 1
ATOM 819 C CA . ILE A 1 106 ? -24.306 12.750 20.647 1.00 86.19 106 ILE A CA 1
ATOM 820 C C . ILE A 1 106 ? -25.804 12.570 20.906 1.00 86.19 106 ILE A C 1
ATOM 822 O O . ILE A 1 106 ? -26.189 12.149 22.000 1.00 86.19 106 ILE A O 1
ATOM 826 N N . GLU A 1 107 ? -26.653 12.846 19.914 1.00 87.44 107 GLU A N 1
ATOM 827 C CA . GLU A 1 107 ? -28.098 12.661 20.056 1.00 87.44 107 GLU A CA 1
ATOM 828 C C . GLU A 1 107 ? -28.486 11.179 20.156 1.00 87.44 107 GLU A C 1
ATOM 830 O O . GLU A 1 107 ? -29.380 10.838 20.930 1.00 87.44 107 GLU A O 1
ATOM 835 N N . ALA A 1 108 ? -27.788 10.274 19.462 1.00 88.44 108 ALA A N 1
ATOM 836 C CA . ALA A 1 108 ? -27.997 8.834 19.605 1.00 88.44 108 ALA A CA 1
ATOM 837 C C . ALA A 1 108 ? -27.659 8.347 21.025 1.00 88.44 108 ALA A C 1
ATOM 839 O O . ALA A 1 108 ? -28.466 7.652 21.649 1.00 88.44 108 ALA A O 1
ATOM 840 N N . ILE A 1 109 ? -26.516 8.773 21.571 1.00 84.44 109 ILE A N 1
ATOM 841 C CA . ILE A 1 109 ? -26.098 8.471 22.947 1.00 84.44 109 ILE A CA 1
ATOM 842 C C . ILE A 1 109 ? -27.097 9.057 23.952 1.00 84.44 109 ILE A C 1
ATOM 844 O O . ILE A 1 109 ? -27.490 8.379 24.906 1.00 84.44 109 ILE A O 1
ATOM 848 N N . ARG A 1 110 ? -27.550 10.301 23.740 1.00 82.25 110 ARG A N 1
ATOM 849 C CA . ARG A 1 110 ? -28.563 10.944 24.588 1.00 82.25 110 ARG A CA 1
ATOM 850 C C . ARG A 1 110 ? -29.878 10.164 24.559 1.00 82.25 110 ARG A C 1
ATOM 852 O O . ARG A 1 110 ? -30.415 9.849 25.621 1.00 82.25 110 ARG A O 1
ATOM 859 N N . ALA A 1 111 ? -30.385 9.827 23.376 1.00 86.94 111 ALA A N 1
ATOM 860 C CA . ALA A 1 111 ? -31.625 9.074 23.217 1.00 86.94 111 ALA A CA 1
ATOM 861 C C . ALA A 1 111 ? -31.537 7.692 23.881 1.00 86.94 111 ALA A C 1
ATOM 863 O O . ALA A 1 111 ? -32.474 7.266 24.560 1.00 86.94 111 ALA A O 1
ATOM 864 N N . GLU A 1 112 ? -30.398 7.012 23.750 1.00 88.62 112 GLU A N 1
ATOM 865 C CA . GLU A 1 112 ? -30.146 5.736 24.415 1.00 88.62 112 GLU A CA 1
ATOM 866 C C . GLU A 1 112 ? -30.118 5.882 25.945 1.00 88.62 112 GLU A C 1
ATOM 868 O O . GLU A 1 112 ? -30.714 5.069 26.659 1.00 88.62 112 GLU A O 1
ATOM 873 N N . ALA A 1 113 ? -29.477 6.931 26.466 1.00 84.50 113 ALA A N 1
ATOM 874 C CA . ALA A 1 113 ? -29.444 7.221 27.896 1.00 84.50 113 ALA A CA 1
ATOM 875 C C . ALA A 1 113 ? -30.843 7.531 28.458 1.00 84.50 113 ALA A C 1
ATOM 877 O O . ALA A 1 113 ? -31.186 7.033 29.534 1.00 84.50 113 ALA A O 1
ATOM 878 N N . ILE A 1 114 ? -31.675 8.282 27.726 1.00 86.94 114 ILE A N 1
ATOM 879 C CA . ILE A 1 114 ? -33.077 8.547 28.093 1.00 86.94 114 ILE A CA 1
ATOM 880 C C . ILE A 1 114 ? -33.893 7.250 28.077 1.00 86.94 114 ILE A C 1
ATOM 882 O O . ILE A 1 114 ? -34.596 6.947 29.040 1.00 86.94 114 ILE A O 1
ATOM 886 N N . ALA A 1 115 ? -33.768 6.440 27.022 1.00 88.50 115 ALA A N 1
ATOM 887 C CA . ALA A 1 115 ? -34.486 5.171 26.898 1.00 88.50 115 ALA A CA 1
ATOM 888 C C . ALA A 1 115 ? -34.130 4.181 28.020 1.00 88.50 115 ALA A C 1
ATOM 890 O O . ALA A 1 115 ? -34.988 3.437 28.496 1.00 88.50 115 ALA A O 1
ATOM 891 N N . LYS A 1 116 ? -32.873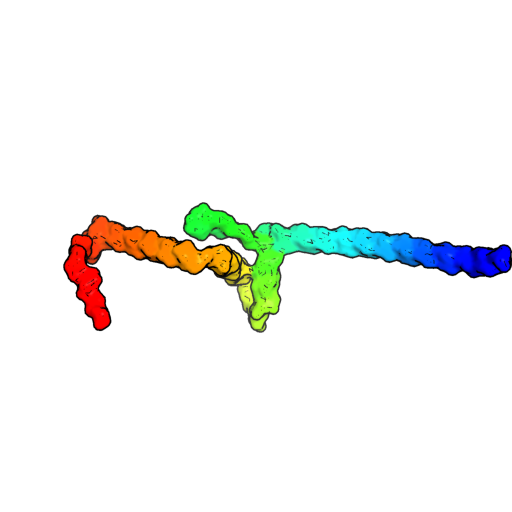 4.193 28.476 1.00 89.69 116 LYS A N 1
ATOM 892 C CA . LYS A 1 116 ? -32.401 3.402 29.622 1.00 89.69 116 LYS A CA 1
ATOM 893 C C . LYS A 1 116 ? -32.785 4.005 30.981 1.00 89.69 116 LYS A C 1
ATOM 895 O O . LYS A 1 116 ? -32.486 3.395 32.006 1.00 89.69 116 LYS A O 1
ATOM 900 N N . GLY A 1 117 ? -33.426 5.177 31.009 1.00 82.12 117 GLY A N 1
ATOM 901 C CA . GLY A 1 117 ? -33.769 5.906 32.234 1.00 82.12 117 GLY A CA 1
ATOM 902 C C . GLY A 1 117 ? -32.549 6.435 32.996 1.00 82.12 117 GLY A C 1
ATOM 903 O O . GLY A 1 117 ? -32.647 6.707 34.190 1.00 82.12 117 GLY A O 1
ATOM 904 N N . VAL A 1 118 ? -31.396 6.531 32.326 1.00 83.69 118 VAL A N 1
ATOM 905 C CA . VAL A 1 118 ? -30.128 7.038 32.877 1.00 83.69 118 VAL A CA 1
ATOM 906 C C . VAL A 1 118 ? -30.079 8.566 32.815 1.00 83.69 118 VAL A C 1
ATOM 908 O O . VAL A 1 118 ? -29.464 9.189 33.675 1.00 83.69 118 VAL A O 1
ATOM 911 N N . ALA A 1 119 ? -30.751 9.164 31.831 1.00 76.12 119 ALA A N 1
ATOM 912 C CA . ALA A 1 119 ? -30.912 10.606 31.681 1.00 76.12 119 ALA A CA 1
ATOM 913 C C . ALA A 1 119 ? -32.400 10.976 31.575 1.00 76.12 119 ALA A C 1
ATOM 915 O O . ALA A 1 119 ? -33.222 10.163 31.151 1.00 76.12 119 ALA A O 1
ATOM 916 N N . ILE A 1 120 ? -32.741 12.204 31.960 1.00 66.38 120 ILE A N 1
ATOM 917 C CA . ILE A 1 120 ? -34.077 12.783 31.793 1.00 66.38 120 ILE A CA 1
ATOM 918 C C . ILE A 1 120 ? -33.961 13.855 30.711 1.00 66.38 120 ILE A C 1
ATOM 920 O O . ILE A 1 120 ? -33.024 14.649 30.734 1.00 66.38 120 ILE A O 1
ATOM 924 N N . ASP A 1 121 ? -34.896 13.865 29.763 1.00 68.56 121 ASP A N 1
ATOM 925 C CA . ASP A 1 121 ? -34.994 14.921 28.755 1.00 68.56 121 ASP A CA 1
ATOM 926 C C . ASP A 1 121 ? -35.632 16.165 29.391 1.00 68.56 121 ASP A C 1
ATOM 928 O O . ASP A 1 121 ? -36.847 16.364 29.318 1.00 68.56 121 ASP A O 1
ATOM 932 N N . ASP A 1 122 ? -34.832 16.933 30.136 1.00 63.31 122 ASP A N 1
ATOM 933 C CA . ASP A 1 122 ? -35.276 18.177 30.763 1.00 63.31 122 ASP A CA 1
ATOM 934 C C . ASP A 1 122 ? -34.760 19.390 29.963 1.00 63.31 122 ASP A C 1
ATOM 936 O O . ASP A 1 122 ? -33.554 19.656 29.948 1.00 63.31 122 ASP A O 1
ATOM 940 N N . PRO A 1 123 ? -35.643 20.165 29.302 1.00 56.75 123 PRO A N 1
ATOM 941 C CA . PRO A 1 123 ? -35.250 21.331 28.511 1.00 56.75 123 PRO A CA 1
ATOM 942 C C . PRO A 1 123 ? -34.654 22.483 29.344 1.00 56.75 123 PRO A C 1
ATOM 944 O O . PRO A 1 123 ? -34.228 23.483 28.765 1.00 56.75 123 PRO A O 1
ATOM 947 N N . ILE A 1 124 ? -34.626 22.381 30.679 1.00 50.19 124 ILE A N 1
ATOM 948 C CA . ILE A 1 124 ? -34.114 23.427 31.576 1.00 50.19 124 ILE A CA 1
ATOM 949 C C . ILE A 1 124 ? -32.591 23.328 31.806 1.00 50.19 124 ILE A C 1
ATOM 951 O O . ILE A 1 124 ? -31.951 24.361 31.999 1.00 50.19 124 ILE A O 1
ATOM 955 N N . GLU A 1 125 ? -31.970 22.144 31.725 1.00 50.91 125 GLU A N 1
ATOM 956 C CA . GLU A 1 125 ? -30.520 21.986 31.984 1.00 50.91 125 GLU A CA 1
ATOM 957 C C . GLU A 1 125 ? -29.609 22.441 30.826 1.00 50.91 125 GLU A C 1
ATOM 959 O O . GLU A 1 125 ? -28.399 22.556 31.004 1.00 50.91 125 GLU A O 1
ATOM 964 N N . ALA A 1 126 ? -30.164 22.767 29.653 1.00 51.25 126 ALA A N 1
ATOM 965 C CA . ALA A 1 126 ? -29.393 23.305 28.524 1.00 51.25 126 ALA A CA 1
AT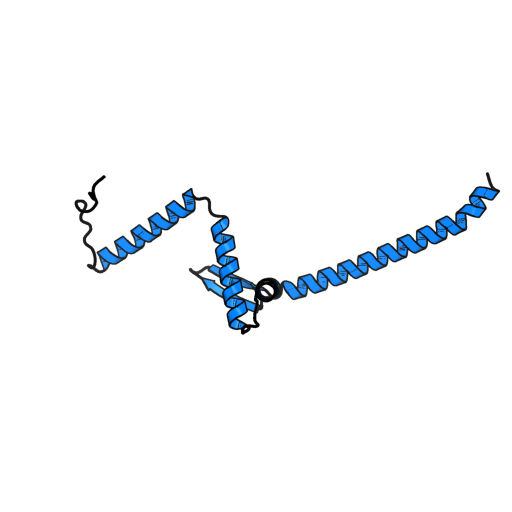OM 966 C C . ALA A 1 126 ? -28.972 24.782 28.698 1.00 51.25 126 ALA A C 1
ATOM 968 O O . ALA A 1 126 ? -28.306 25.336 27.824 1.00 51.25 126 ALA A O 1
ATOM 969 N N . VAL A 1 127 ? -29.344 25.426 29.810 1.00 51.97 127 VAL A N 1
ATOM 970 C CA . VAL A 1 127 ? -28.862 26.762 30.185 1.00 51.97 127 VAL A CA 1
ATOM 971 C C . VAL A 1 127 ? -27.641 26.599 31.091 1.00 51.97 127 VAL A C 1
ATOM 973 O O . VAL A 1 127 ? -27.739 26.705 32.310 1.00 51.97 127 VAL A O 1
ATOM 976 N N . ILE A 1 128 ? -26.484 26.309 30.501 1.00 46.00 128 ILE A N 1
ATOM 977 C CA . ILE A 1 128 ? -25.204 26.525 31.180 1.00 46.00 128 ILE A CA 1
ATOM 978 C C . ILE A 1 128 ? -24.620 27.819 30.606 1.00 46.00 128 ILE A C 1
ATOM 980 O O . ILE A 1 128 ? -24.425 27.916 29.398 1.00 46.00 128 ILE A O 1
ATOM 984 N N . ASP A 1 129 ? -24.462 28.786 31.515 1.00 44.59 129 ASP A N 1
ATOM 985 C CA . ASP A 1 129 ? -23.992 30.177 31.400 1.00 44.59 129 ASP A CA 1
ATOM 986 C C . ASP A 1 129 ? -23.003 30.501 30.260 1.00 44.59 129 ASP A C 1
ATOM 988 O O . ASP A 1 129 ? -22.073 29.738 29.990 1.00 44.59 129 ASP A O 1
ATOM 992 N N . ASP A 1 130 ? -23.196 31.701 29.688 1.00 41.59 130 ASP A N 1
ATOM 993 C CA . ASP A 1 130 ? -22.245 32.462 28.850 1.00 41.59 130 ASP A CA 1
ATOM 994 C C . ASP A 1 130 ? -20.862 32.664 29.513 1.00 41.59 130 ASP A C 1
ATOM 996 O O . ASP A 1 130 ? -20.801 32.936 30.739 1.00 41.59 130 ASP A O 1
#

Secondary structure (DSSP, 8-state):
-HHHHHHHHHHHHHHHHHHHHHHHHHHHHHHHHHHHHHHHT-EEEEEEETTEEEEEEHHHHHHHHHH-SS---HHHHHHHHHHHHHHHHHTTS-HHHHHHHHHHHHHHHHHHHHHTTSS---TTTT----

Foldseek 3Di:
DVVVVVVCVVVVVVVVVVVVVVVVVVVVVVVVVVVVVVQFQAFPDWDADPNDIDTDTNVLLVVQVVPDPDDDDPVVSRVVSVVVVVVVVVVPDDPVRVVVVVVVVVVVVVVVCVVVVNDDPDPVVVPDDD

Mean predicted aligned error: 13.15 Å

Solvent-accessible surface area (backbone atoms only — not comparable to full-atom values): 7583 Å² total; per-residue (Å²): 112,73,68,57,57,61,66,44,48,63,56,52,51,52,51,51,52,50,49,53,49,51,53,50,50,52,51,51,51,48,53,53,50,52,53,52,50,60,56,31,64,36,73,76,47,77,46,76,56,100,86,43,81,45,76,40,27,42,46,45,34,50,58,43,57,76,70,48,93,60,92,73,55,72,67,59,34,47,54,51,30,48,52,53,53,53,52,56,56,59,70,70,52,55,69,71,54,52,55,50,52,53,51,52,51,53,50,51,54,48,52,52,31,37,74,70,68,75,42,77,96,56,88,71,73,79,72,71,80,136

Sequence (130 aa):
MADEAVALWPVLSQLQERARRLEQEMAALRADLDQVADMLSRPVATYVVDGEEFIITEADVAAVRARLVRPCSDEAAQELALADKLAEQDKNLPEAEIRRLLGEEIEAIRAEAIAKGVAIDDPIEAVIDD

Radius of gyration: 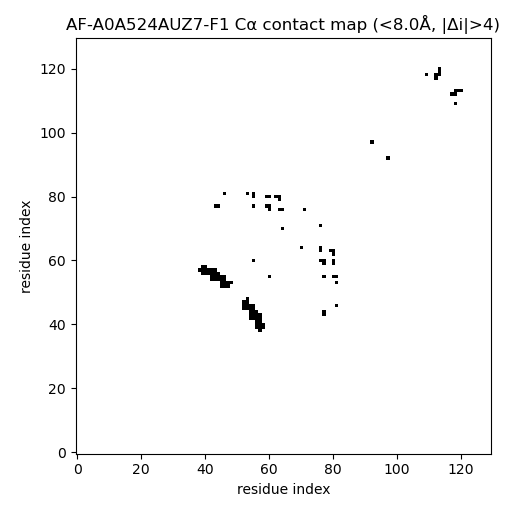30.35 Å; Cα contacts (8 Å, |Δi|>4): 58; chains: 1; bounding box: 66×42×84 Å